Protein AF-A0AA90CMY5-F1 (afdb_monomer_lite)

pLDDT: mean 76.78, std 11.98, range [42.72, 90.81]

Foldseek 3Di:
DDVVLVVVVVVLVVVVVVVVVVVVVVQVVCCVPVVDDPPPPVNVVVVVVVVVVVSVVVNVVSVVVVVVVVPDPPD

Radius of gyration: 18.12 Å; chains: 1; bounding box: 39×22×56 Å

Sequence (75 aa):
MIPNLKACGHAMITALVNATLAVILMLLVEFAISGTFQLPAPYLWAGLVIWVVIFVAQFLRQRHLCRANEQPENH

Secondary structure (DSSP, 8-state):
--HHHHHHHHHHHHHHHHHHHHHHHHHHHHHHHHSS--S-HHHHHHHHHHHHHHHHHHHHHHHHHHHHTTS----

Structure (mmCIF, N/CA/C/O backbone):
data_AF-A0AA90CMY5-F1
#
_entry.id   AF-A0AA90CMY5-F1
#
loop_
_atom_site.group_PDB
_atom_site.id
_atom_site.type_symbol
_atom_site.label_atom_id
_atom_site.label_alt_id
_atom_site.label_comp_id
_atom_site.label_asym_id
_atom_site.label_entity_id
_atom_site.label_seq_id
_atom_site.pdbx_PDB_ins_code
_atom_site.Cartn_x
_atom_site.Cartn_y
_atom_site.Cartn_z
_atom_site.occupancy
_atom_site.B_iso_or_equiv
_atom_site.auth_seq_id
_atom_site.auth_comp_id
_atom_site.auth_asym_id
_atom_site.auth_atom_id
_atom_site.pdbx_PDB_model_num
ATOM 1 N N . MET A 1 1 ? 21.575 -3.987 -16.237 1.00 45.56 1 MET A N 1
ATOM 2 C CA . MET A 1 1 ? 21.148 -3.450 -14.923 1.00 45.56 1 MET A CA 1
ATOM 3 C C . MET A 1 1 ? 20.524 -2.089 -15.184 1.00 45.56 1 MET A C 1
ATOM 5 O O . MET A 1 1 ? 21.259 -1.151 -15.456 1.00 45.56 1 MET A O 1
ATOM 9 N N . ILE A 1 2 ? 19.192 -1.998 -15.245 1.00 49.66 2 ILE A N 1
ATOM 10 C CA . ILE A 1 2 ? 18.527 -0.774 -15.713 1.00 49.66 2 ILE A CA 1
ATOM 11 C C . ILE A 1 2 ? 18.189 0.130 -14.521 1.00 49.66 2 ILE A C 1
ATOM 13 O O . ILE A 1 2 ? 17.312 -0.218 -13.726 1.00 49.66 2 ILE A O 1
ATOM 17 N N . PRO A 1 3 ? 18.838 1.299 -14.385 1.00 55.78 3 PRO A N 1
ATOM 18 C CA . PRO A 1 3 ? 18.589 2.231 -13.283 1.00 55.78 3 PRO A CA 1
ATOM 19 C C . PRO A 1 3 ? 17.130 2.722 -13.244 1.00 55.78 3 PRO A C 1
ATOM 21 O O . PRO A 1 3 ? 16.599 2.975 -12.165 1.00 55.78 3 PRO A O 1
ATOM 24 N N . ASN A 1 4 ? 16.446 2.751 -14.394 1.00 60.16 4 ASN A N 1
ATOM 25 C CA . ASN A 1 4 ? 15.050 3.182 -14.515 1.00 60.16 4 ASN A CA 1
ATOM 26 C C . ASN A 1 4 ? 14.049 2.251 -13.812 1.00 60.16 4 ASN A C 1
ATOM 28 O O . ASN A 1 4 ? 13.102 2.746 -13.209 1.00 60.16 4 ASN A O 1
ATOM 32 N N . LEU A 1 5 ? 14.259 0.927 -13.808 1.00 61.84 5 LEU A N 1
ATOM 33 C CA . LEU A 1 5 ? 13.351 -0.005 -13.119 1.00 61.84 5 LEU A CA 1
ATOM 34 C C . LEU A 1 5 ? 13.432 0.180 -11.597 1.00 61.84 5 LEU A C 1
ATOM 36 O O . LEU A 1 5 ? 12.414 0.195 -10.904 1.00 61.84 5 LEU A O 1
ATOM 40 N N . LYS A 1 6 ? 14.652 0.366 -11.080 1.00 63.50 6 LYS A N 1
ATOM 41 C CA . LYS A 1 6 ? 14.880 0.615 -9.654 1.00 63.50 6 LYS A CA 1
ATOM 42 C C . LYS A 1 6 ? 14.321 1.977 -9.243 1.00 63.50 6 LYS A C 1
ATOM 44 O O . LYS A 1 6 ? 13.687 2.057 -8.200 1.00 63.50 6 LYS A O 1
ATOM 49 N N . ALA A 1 7 ? 14.492 3.012 -10.066 1.00 71.06 7 ALA A N 1
ATOM 50 C CA . ALA A 1 7 ? 13.946 4.345 -9.809 1.00 71.06 7 ALA A CA 1
ATOM 51 C C . ALA A 1 7 ? 12.408 4.375 -9.857 1.00 71.06 7 ALA A C 1
ATOM 53 O O . ALA A 1 7 ? 11.781 4.937 -8.962 1.00 71.06 7 ALA A O 1
ATOM 54 N N . CYS A 1 8 ? 11.794 3.720 -10.849 1.00 70.00 8 CYS A N 1
ATOM 55 C CA . CYS A 1 8 ? 10.338 3.649 -10.984 1.00 70.00 8 CYS A CA 1
ATOM 56 C C . CYS A 1 8 ? 9.709 2.860 -9.827 1.00 70.00 8 CYS A C 1
ATOM 58 O O . CYS A 1 8 ? 8.757 3.324 -9.204 1.00 70.00 8 CYS A O 1
ATOM 60 N N . GLY A 1 9 ? 10.322 1.731 -9.449 1.00 75.06 9 GLY A N 1
ATOM 61 C CA . GLY A 1 9 ? 9.930 0.981 -8.257 1.00 75.06 9 GLY A CA 1
ATOM 62 C C . GLY A 1 9 ? 10.076 1.803 -6.976 1.00 75.06 9 GLY A C 1
ATOM 63 O O . GLY A 1 9 ? 9.188 1.776 -6.130 1.00 75.06 9 GLY A O 1
ATOM 64 N N . HIS A 1 10 ? 11.148 2.589 -6.847 1.00 78.50 10 HIS A N 1
ATOM 65 C CA . HIS A 1 10 ? 11.349 3.440 -5.677 1.00 78.50 10 HIS A CA 1
ATOM 66 C C . HIS A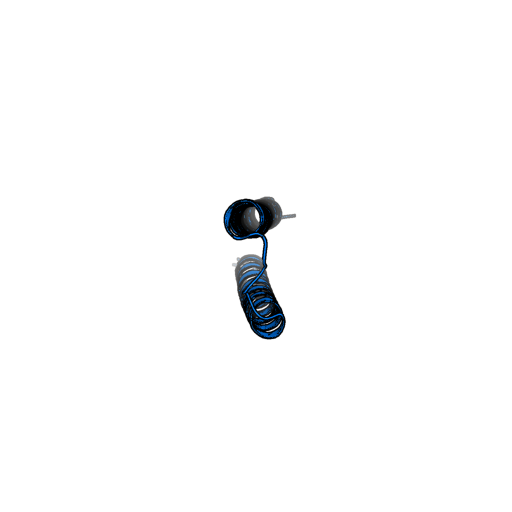 1 10 ? 10.291 4.542 -5.579 1.00 78.50 10 HIS A C 1
ATOM 68 O O . HIS A 1 10 ? 9.726 4.733 -4.508 1.00 78.50 10 HIS A O 1
ATOM 74 N N . ALA A 1 11 ? 9.977 5.219 -6.689 1.00 80.50 11 ALA A N 1
ATOM 75 C CA . ALA A 1 11 ? 8.926 6.233 -6.742 1.00 80.50 11 ALA A CA 1
ATOM 76 C C . ALA A 1 11 ? 7.544 5.636 -6.427 1.00 80.50 11 ALA A C 1
ATOM 78 O O . ALA A 1 11 ? 6.772 6.219 -5.668 1.00 80.50 11 ALA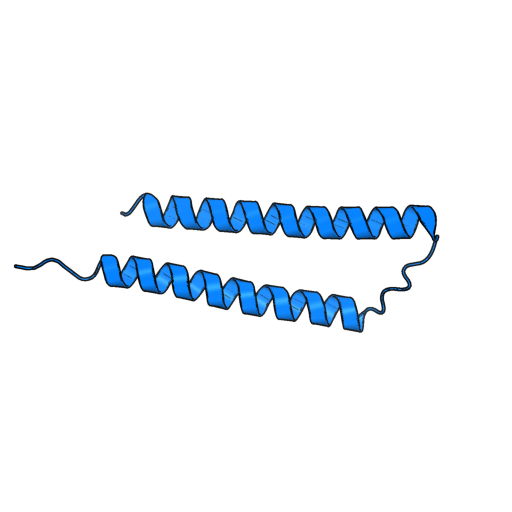 A O 1
ATOM 79 N N . MET A 1 12 ? 7.260 4.444 -6.954 1.00 78.56 12 MET A N 1
ATOM 80 C CA . MET A 1 12 ? 6.017 3.718 -6.703 1.00 78.56 12 MET A CA 1
ATOM 81 C C . MET A 1 12 ? 5.882 3.294 -5.232 1.00 78.56 12 MET A C 1
ATOM 83 O O . MET A 1 12 ? 4.819 3.479 -4.643 1.00 78.56 12 MET A O 1
ATOM 87 N N . ILE A 1 13 ? 6.956 2.794 -4.610 1.00 83.06 13 ILE A N 1
ATOM 88 C CA . ILE A 1 13 ? 6.987 2.470 -3.174 1.00 83.06 13 ILE A CA 1
ATOM 89 C C . ILE A 1 13 ? 6.841 3.739 -2.329 1.00 83.06 13 ILE A C 1
ATOM 91 O O . ILE A 1 13 ? 6.086 3.743 -1.364 1.00 83.06 13 ILE A O 1
ATOM 95 N N . THR A 1 14 ? 7.512 4.833 -2.688 1.00 85.75 14 THR A N 1
ATOM 96 C CA . THR A 1 14 ? 7.382 6.104 -1.965 1.00 85.75 14 THR A CA 1
ATOM 97 C C . THR A 1 14 ? 5.947 6.632 -2.016 1.00 85.75 14 THR A C 1
ATOM 99 O O . THR A 1 14 ? 5.404 7.026 -0.985 1.00 85.75 14 THR A O 1
ATOM 102 N N . ALA A 1 15 ? 5.300 6.591 -3.185 1.00 85.00 15 ALA A N 1
ATOM 103 C CA . ALA A 1 15 ? 3.897 6.973 -3.329 1.00 85.00 15 ALA A CA 1
ATOM 104 C C . ALA A 1 15 ? 2.968 6.067 -2.504 1.00 85.00 15 ALA A C 1
ATOM 106 O O . ALA A 1 15 ? 2.056 6.563 -1.843 1.00 85.00 15 ALA A O 1
ATOM 107 N N . LEU A 1 16 ? 3.237 4.756 -2.493 1.00 85.50 16 LEU A N 1
ATOM 108 C CA . LEU A 1 16 ? 2.513 3.774 -1.688 1.00 85.50 16 LEU A CA 1
ATOM 109 C C . LEU A 1 16 ? 2.603 4.099 -0.190 1.00 85.50 16 LEU A C 1
ATOM 111 O O . LEU A 1 16 ? 1.582 4.200 0.481 1.00 85.50 16 LEU A O 1
ATOM 115 N N . VAL A 1 17 ? 3.820 4.297 0.322 1.00 88.94 17 VAL A N 1
ATOM 116 C CA . VAL A 1 17 ? 4.066 4.604 1.737 1.00 88.94 17 VAL A CA 1
ATOM 117 C C . VAL A 1 17 ? 3.369 5.901 2.137 1.00 88.94 17 VAL A C 1
ATOM 119 O O . VAL A 1 17 ? 2.725 5.938 3.182 1.00 88.94 17 VAL A O 1
ATOM 122 N N . ASN A 1 18 ? 3.437 6.940 1.300 1.00 89.81 18 ASN A N 1
ATOM 123 C CA . ASN A 1 18 ? 2.775 8.212 1.578 1.00 89.81 18 ASN A CA 1
ATOM 124 C C . ASN A 1 18 ? 1.245 8.078 1.608 1.00 89.81 18 ASN A C 1
ATOM 126 O O . ASN A 1 18 ? 0.599 8.593 2.517 1.00 89.81 18 ASN A O 1
ATOM 130 N N . ALA A 1 19 ? 0.663 7.349 0.652 1.00 86.38 19 ALA A N 1
ATOM 131 C CA . ALA A 1 19 ? -0.773 7.087 0.633 1.00 86.38 19 ALA A CA 1
ATOM 132 C C . ALA A 1 19 ? -1.221 6.327 1.892 1.00 86.38 19 ALA A C 1
ATOM 134 O O . ALA A 1 19 ? -2.193 6.722 2.533 1.00 86.38 19 ALA A O 1
ATOM 135 N N . THR A 1 20 ? -0.483 5.288 2.295 1.00 86.94 20 THR A N 1
ATOM 136 C CA . THR A 1 20 ? -0.770 4.539 3.526 1.00 86.94 20 THR A CA 1
ATOM 137 C C . THR A 1 20 ? -0.660 5.424 4.766 1.00 86.94 20 THR A C 1
ATOM 139 O O . THR A 1 20 ? -1.535 5.378 5.629 1.00 86.94 20 THR A O 1
ATOM 142 N N . LEU A 1 21 ? 0.381 6.258 4.857 1.00 88.94 21 LEU A N 1
ATOM 143 C CA . LEU A 1 21 ? 0.565 7.182 5.977 1.00 88.94 21 LEU A CA 1
ATOM 144 C C . LEU A 1 21 ? -0.590 8.191 6.061 1.00 88.94 21 LEU A C 1
ATOM 146 O O . LEU A 1 21 ? -1.113 8.433 7.145 1.00 88.94 21 LEU A O 1
ATOM 150 N N . ALA A 1 22 ? -1.025 8.734 4.921 1.00 88.81 22 ALA A N 1
ATOM 151 C CA . ALA A 1 22 ? -2.157 9.652 4.847 1.00 88.81 22 ALA A CA 1
ATOM 152 C C . ALA A 1 22 ? -3.462 8.996 5.322 1.00 88.81 22 ALA A C 1
ATOM 154 O O . ALA A 1 22 ? -4.203 9.613 6.084 1.00 88.81 22 ALA A O 1
ATOM 155 N N . VAL A 1 23 ? -3.712 7.737 4.942 1.00 86.56 23 VAL A N 1
ATOM 156 C CA . VAL A 1 23 ? -4.859 6.967 5.451 1.00 86.56 23 VAL A CA 1
ATOM 157 C C . VAL A 1 23 ? -4.772 6.839 6.970 1.00 86.56 23 VAL A C 1
ATOM 159 O O . VAL A 1 23 ? -5.721 7.198 7.655 1.00 86.56 23 VAL A O 1
ATOM 162 N N . ILE A 1 24 ? -3.630 6.414 7.518 1.00 88.50 24 ILE A N 1
ATOM 163 C CA . ILE A 1 24 ? -3.442 6.290 8.975 1.00 88.50 24 ILE A CA 1
ATOM 164 C C . ILE A 1 24 ? -3.709 7.623 9.687 1.00 88.50 24 ILE A C 1
ATOM 166 O O . ILE A 1 24 ? -4.403 7.643 10.701 1.00 88.50 24 ILE A O 1
ATOM 170 N N . LEU A 1 25 ? -3.191 8.735 9.160 1.00 89.12 25 LEU A N 1
ATOM 171 C CA . LEU A 1 25 ? -3.408 10.063 9.736 1.00 89.12 25 LEU A CA 1
ATOM 172 C C . LEU A 1 25 ? -4.884 10.472 9.702 1.00 89.12 25 LEU A C 1
ATOM 174 O O . LEU A 1 25 ? -5.394 10.966 10.703 1.00 89.12 25 LEU A O 1
ATOM 178 N N . MET A 1 26 ? -5.579 10.237 8.589 1.00 86.44 26 MET A N 1
ATOM 179 C CA . MET A 1 26 ? -7.008 10.535 8.456 1.00 86.44 26 MET A CA 1
ATOM 180 C C . MET A 1 26 ? -7.835 9.744 9.476 1.00 86.44 26 MET A C 1
ATOM 182 O O . MET A 1 26 ? -8.685 10.305 10.163 1.00 86.44 26 MET A O 1
ATOM 186 N N . LEU A 1 27 ? -7.503 8.463 9.643 1.00 83.06 27 LEU A N 1
ATOM 187 C CA . LEU A 1 27 ? -8.113 7.572 10.622 1.00 83.06 27 LEU A CA 1
ATOM 188 C C . LEU A 1 27 ? -7.839 8.020 12.074 1.00 83.06 27 LEU A C 1
ATOM 190 O O . LEU A 1 27 ? -8.747 8.026 12.902 1.00 83.06 27 LEU A O 1
ATOM 194 N N . LEU A 1 28 ? -6.610 8.446 12.390 1.00 85.81 28 LEU A N 1
ATOM 195 C CA . LEU A 1 28 ? -6.263 9.004 13.705 1.00 85.81 28 LEU A CA 1
ATOM 196 C C . LEU A 1 28 ? -7.014 10.308 14.003 1.00 85.81 28 LEU A C 1
ATOM 198 O O . LEU A 1 28 ? -7.441 10.515 15.138 1.00 85.81 28 LEU A O 1
ATOM 202 N N . VAL A 1 29 ? -7.187 11.177 13.003 1.00 86.44 29 VAL A N 1
ATOM 203 C CA . VAL A 1 29 ? -7.954 12.424 13.140 1.00 86.44 29 VAL A CA 1
ATOM 204 C C . VAL A 1 29 ? -9.428 12.129 13.402 1.00 86.44 29 VAL A C 1
ATOM 206 O O . VAL A 1 29 ? -9.995 12.693 14.336 1.00 86.44 29 VAL A O 1
ATOM 209 N N . GLU A 1 30 ? -10.043 11.218 12.643 1.00 80.19 30 GLU A N 1
ATOM 210 C CA . GLU A 1 30 ? -11.432 10.813 12.895 1.00 80.19 30 GLU A CA 1
ATOM 211 C C . GLU A 1 30 ? -11.610 10.231 14.300 1.00 80.19 30 GLU A C 1
ATOM 213 O O . GLU A 1 30 ? -12.573 10.567 14.988 1.00 80.19 30 GLU A O 1
ATOM 218 N N . PHE A 1 31 ? -10.657 9.424 14.768 1.00 80.31 31 PHE A N 1
ATOM 219 C CA . PHE A 1 31 ? -10.676 8.897 16.129 1.00 80.31 31 PHE A CA 1
ATOM 220 C C . PHE A 1 31 ? -10.573 9.986 17.197 1.00 80.31 31 PHE A C 1
ATOM 222 O O . PHE A 1 31 ? -11.317 9.957 18.174 1.00 80.31 31 PHE A O 1
ATOM 229 N N . ALA A 1 32 ? -9.671 10.952 17.010 1.00 82.75 32 ALA A N 1
ATOM 230 C CA . ALA A 1 32 ? -9.470 12.045 17.955 1.00 82.75 32 ALA A CA 1
ATOM 231 C C . ALA A 1 32 ? -10.700 12.964 18.065 1.00 82.75 32 ALA A C 1
ATOM 233 O O . ALA A 1 32 ? -10.959 13.497 19.141 1.00 82.75 32 ALA A O 1
ATOM 234 N N . ILE A 1 33 ? -11.453 13.141 16.972 1.00 83.38 33 ILE A N 1
ATOM 235 C CA . ILE A 1 33 ? -12.647 13.999 16.935 1.00 83.38 33 ILE A CA 1
ATOM 236 C C . ILE A 1 33 ? -13.890 13.243 17.420 1.00 83.38 33 ILE A C 1
ATOM 238 O O . ILE A 1 33 ? -14.606 13.730 18.291 1.00 83.38 33 ILE A O 1
ATOM 242 N N . SER A 1 34 ? -14.159 12.059 16.864 1.00 80.12 34 SER A N 1
ATOM 243 C CA . SER A 1 34 ? -15.414 11.327 17.090 1.00 80.12 34 SER A CA 1
ATOM 244 C C . SER A 1 34 ? -15.357 10.361 18.277 1.00 80.12 34 SER A C 1
ATOM 246 O O . SER A 1 34 ? -16.391 9.832 18.680 1.00 80.12 34 SER A O 1
ATOM 248 N N . GLY A 1 35 ? -14.168 10.061 18.814 1.00 72.00 35 GLY A N 1
ATOM 249 C CA . GLY A 1 35 ? -13.960 9.103 19.911 1.00 72.00 35 GLY A CA 1
ATOM 250 C C . GLY A 1 35 ? -14.291 7.643 19.565 1.00 72.00 35 GLY A C 1
ATOM 251 O O . GLY A 1 35 ? -14.102 6.751 20.390 1.00 72.00 35 GLY A O 1
ATOM 252 N N . THR A 1 36 ? -14.780 7.377 18.350 1.00 71.31 36 THR A N 1
ATOM 253 C CA . THR A 1 36 ? -15.172 6.053 17.860 1.00 71.31 36 THR A CA 1
ATOM 254 C C . THR A 1 36 ? -14.757 5.902 16.398 1.00 71.31 36 THR A C 1
ATOM 256 O O . THR A 1 36 ? -14.863 6.841 15.611 1.00 71.31 36 THR A O 1
ATOM 259 N N . PHE A 1 37 ? -14.299 4.709 16.019 1.00 67.38 37 PHE A N 1
ATOM 260 C CA . PHE A 1 37 ? -14.123 4.340 14.617 1.00 67.38 37 PHE A CA 1
ATOM 261 C C . PHE A 1 37 ? -15.434 3.751 14.099 1.00 67.38 37 PHE A C 1
ATOM 263 O O . PHE A 1 37 ? -15.691 2.561 14.270 1.00 67.38 37 PHE A O 1
ATOM 270 N N . GLN A 1 38 ? -16.272 4.568 13.458 1.00 63.41 38 GLN A N 1
ATOM 271 C CA . GLN A 1 38 ? -17.471 4.064 12.774 1.00 63.41 38 GLN A CA 1
ATOM 272 C C . GLN A 1 38 ? -17.173 3.455 11.398 1.00 63.41 38 GLN A C 1
ATOM 274 O O . GLN A 1 38 ? -18.096 3.005 10.725 1.00 63.41 38 GLN A O 1
ATOM 279 N N . LEU A 1 39 ? -15.906 3.407 10.978 1.00 65.75 39 LEU A N 1
ATOM 280 C CA . LEU A 1 39 ? -15.485 2.655 9.800 1.00 65.75 39 LEU A CA 1
ATOM 281 C C . LEU A 1 39 ? -15.572 1.161 10.117 1.00 65.75 39 LEU A C 1
ATOM 283 O O . LEU A 1 39 ? -14.750 0.650 10.885 1.00 65.75 39 LEU A O 1
ATOM 287 N N . PRO A 1 40 ? -16.548 0.431 9.553 1.00 72.75 40 PRO A N 1
ATOM 288 C CA . PRO A 1 40 ? -16.705 -0.970 9.880 1.00 72.75 40 PRO A CA 1
ATOM 289 C C . PRO A 1 40 ? -15.475 -1.715 9.364 1.00 72.75 40 PRO A C 1
ATOM 291 O O . PRO A 1 40 ? -15.094 -1.555 8.202 1.00 72.75 40 PRO A O 1
ATOM 294 N N . ALA A 1 41 ? -14.884 -2.566 10.206 1.00 73.81 41 ALA A N 1
ATOM 295 C CA . ALA A 1 41 ? -13.767 -3.441 9.850 1.00 73.81 41 ALA A CA 1
ATOM 296 C C . ALA A 1 41 ? -13.853 -4.056 8.431 1.00 73.81 41 ALA A C 1
ATOM 298 O O . ALA A 1 41 ? -12.835 -4.036 7.737 1.00 73.81 41 ALA A O 1
ATOM 299 N N . PRO A 1 42 ? -15.015 -4.539 7.932 1.00 79.81 42 PRO A N 1
ATOM 300 C CA . PRO A 1 42 ? -15.100 -5.057 6.565 1.00 79.81 42 PRO A CA 1
ATOM 301 C C . PRO A 1 42 ? -14.791 -4.025 5.469 1.00 79.81 42 PRO A C 1
ATOM 303 O O . PRO A 1 42 ? -14.220 -4.403 4.451 1.00 79.81 42 PRO A O 1
ATOM 306 N N . TYR A 1 43 ? -15.101 -2.739 5.655 1.00 79.00 43 TYR A N 1
ATOM 307 C CA . TYR A 1 43 ? -14.774 -1.698 4.671 1.00 79.00 43 TYR A CA 1
ATOM 308 C C . TYR A 1 43 ? -13.279 -1.385 4.640 1.00 79.00 43 TYR A C 1
ATOM 310 O O . TYR A 1 43 ? -12.725 -1.187 3.560 1.00 79.00 43 TYR A O 1
ATOM 318 N N . LEU A 1 44 ? -12.609 -1.405 5.797 1.00 81.94 44 LEU A N 1
ATOM 319 C CA . LEU A 1 44 ? -11.151 -1.268 5.857 1.00 81.94 44 LEU A CA 1
ATOM 320 C C . LEU A 1 44 ? -10.467 -2.442 5.153 1.00 81.94 44 LEU A C 1
ATOM 322 O O . LEU A 1 44 ? -9.569 -2.234 4.339 1.00 81.94 44 LEU A O 1
ATOM 326 N N . TRP A 1 45 ? -10.935 -3.667 5.406 1.00 81.56 45 TRP A N 1
ATOM 327 C CA . TRP A 1 45 ? -10.436 -4.859 4.722 1.00 81.56 45 TRP A CA 1
ATOM 328 C C . TRP A 1 45 ? -10.692 -4.813 3.216 1.00 81.56 45 TRP A C 1
ATOM 330 O O . TRP A 1 45 ? -9.779 -5.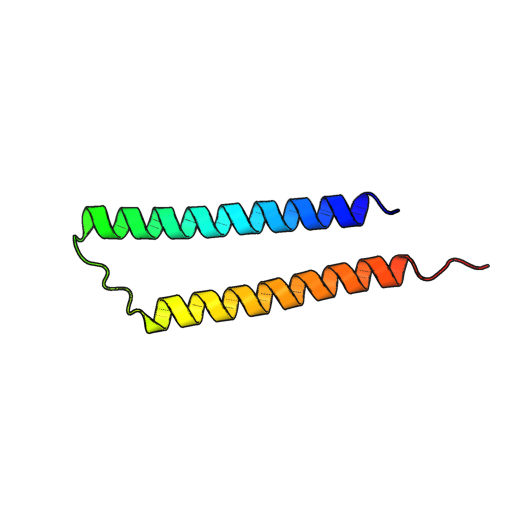089 2.441 1.00 81.56 45 TRP A O 1
ATOM 340 N N . ALA A 1 46 ? -11.892 -4.414 2.788 1.00 86.88 46 ALA A N 1
ATOM 341 C CA . ALA A 1 46 ? -12.215 -4.262 1.374 1.00 86.88 46 ALA A CA 1
ATOM 342 C C . ALA A 1 46 ? -11.302 -3.228 0.698 1.00 86.88 46 ALA A C 1
ATOM 344 O O . ALA A 1 46 ? -10.694 -3.530 -0.327 1.00 86.88 46 ALA A O 1
ATOM 345 N N . GLY A 1 47 ? -11.142 -2.043 1.296 1.00 86.38 47 GLY A N 1
ATOM 346 C CA . GLY A 1 47 ? -10.256 -0.998 0.782 1.00 86.38 47 GLY A CA 1
ATOM 347 C C . GLY A 1 47 ? -8.801 -1.459 0.684 1.00 86.38 47 GLY A C 1
ATOM 348 O O . GLY A 1 47 ? -8.161 -1.250 -0.346 1.00 86.38 47 GLY A O 1
ATOM 349 N N . LEU A 1 48 ? -8.301 -2.156 1.709 1.00 85.50 48 LEU A N 1
ATOM 350 C CA . LEU A 1 48 ? -6.939 -2.689 1.733 1.00 85.50 48 LEU A CA 1
ATOM 351 C C . LEU A 1 48 ? -6.730 -3.739 0.636 1.00 85.50 48 LEU A C 1
ATOM 353 O O . LEU A 1 48 ? -5.757 -3.654 -0.110 1.00 85.50 48 LEU A O 1
ATOM 357 N N . VAL A 1 49 ? -7.650 -4.694 0.484 1.00 89.19 49 VAL A N 1
ATOM 358 C CA . VAL A 1 49 ? -7.553 -5.737 -0.550 1.00 89.19 49 VAL A CA 1
ATOM 359 C C . VAL A 1 49 ? -7.608 -5.128 -1.950 1.00 89.19 49 VAL A C 1
ATOM 361 O O . VAL A 1 49 ? -6.764 -5.457 -2.782 1.00 89.19 49 VAL A O 1
ATOM 364 N N . ILE A 1 50 ? -8.545 -4.209 -2.209 1.00 90.06 50 ILE A N 1
ATOM 365 C CA . ILE A 1 50 ? -8.651 -3.512 -3.502 1.00 90.06 50 ILE A CA 1
ATOM 366 C C . ILE A 1 50 ? -7.344 -2.781 -3.809 1.00 90.06 50 ILE A C 1
ATOM 368 O O . ILE A 1 50 ? -6.799 -2.904 -4.906 1.00 90.06 50 ILE A O 1
ATOM 372 N N . TRP A 1 51 ? -6.806 -2.060 -2.828 1.00 85.19 51 TRP A N 1
ATOM 373 C CA . TRP A 1 51 ? -5.562 -1.324 -2.981 1.00 85.19 51 TRP A CA 1
ATOM 374 C C . TRP A 1 51 ? -4.367 -2.242 -3.258 1.00 85.19 51 TRP A C 1
ATOM 376 O O . TRP A 1 51 ? -3.605 -1.970 -4.184 1.00 85.19 51 TRP A O 1
ATOM 386 N N . VAL A 1 52 ? -4.235 -3.364 -2.540 1.00 85.25 52 VAL A N 1
ATOM 387 C CA . VAL A 1 52 ? -3.179 -4.362 -2.787 1.00 85.25 52 VAL A CA 1
ATOM 388 C C . VAL A 1 52 ? -3.300 -4.942 -4.194 1.00 85.25 52 VAL A C 1
ATOM 390 O O . VAL A 1 52 ? -2.301 -5.016 -4.907 1.00 85.25 52 VAL A O 1
ATOM 393 N N . VAL A 1 53 ? -4.505 -5.317 -4.628 1.00 90.81 53 VAL A N 1
ATOM 394 C CA . VAL A 1 53 ? -4.729 -5.893 -5.962 1.00 90.81 53 VAL A CA 1
ATOM 395 C C . VAL A 1 53 ? -4.365 -4.892 -7.058 1.00 90.81 53 VAL A C 1
ATOM 397 O O . VAL A 1 53 ? -3.618 -5.244 -7.973 1.00 90.81 53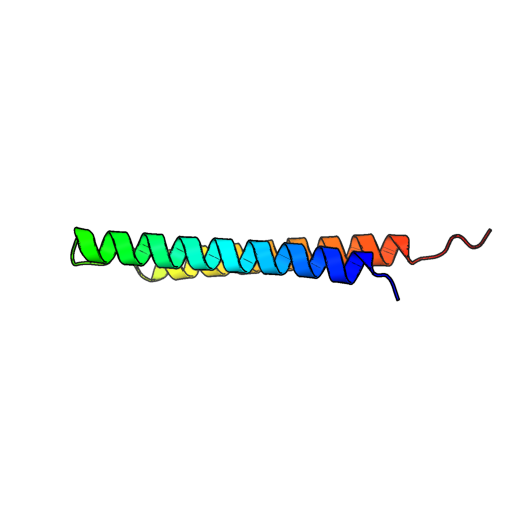 VAL A O 1
ATOM 400 N N . ILE A 1 54 ? -4.828 -3.640 -6.955 1.00 88.31 54 ILE A N 1
ATOM 401 C CA . ILE A 1 54 ? -4.487 -2.583 -7.918 1.0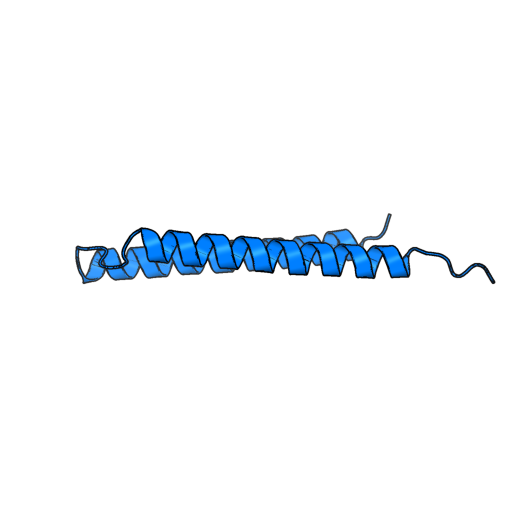0 88.31 54 ILE A CA 1
ATOM 402 C C . ILE A 1 54 ? -2.980 -2.337 -7.908 1.00 88.31 54 ILE A C 1
ATOM 404 O O . ILE A 1 54 ? -2.362 -2.280 -8.969 1.00 88.31 54 ILE A O 1
ATOM 408 N N . PHE A 1 55 ? -2.366 -2.229 -6.730 1.00 84.00 55 PHE A N 1
ATOM 409 C CA . PHE A 1 55 ? -0.936 -1.987 -6.616 1.00 84.00 55 PHE A CA 1
ATOM 410 C C . PHE A 1 55 ? -0.112 -3.098 -7.269 1.00 84.00 55 PHE A C 1
ATOM 412 O O . PHE A 1 55 ? 0.761 -2.814 -8.088 1.00 84.00 55 PHE A O 1
ATOM 419 N N . VAL A 1 56 ? -0.416 -4.362 -6.961 1.00 85.25 56 VAL A N 1
ATOM 420 C CA . VAL A 1 56 ? 0.268 -5.522 -7.543 1.00 85.25 56 VAL A CA 1
ATOM 421 C C . VAL A 1 56 ? 0.060 -5.563 -9.055 1.00 85.25 56 VAL A C 1
ATOM 423 O O . VAL A 1 56 ? 1.026 -5.759 -9.789 1.00 85.25 56 VAL A O 1
ATOM 426 N N . ALA A 1 57 ? -1.156 -5.312 -9.546 1.00 87.69 57 ALA A N 1
ATOM 427 C CA . ALA A 1 57 ? -1.434 -5.262 -10.980 1.00 87.69 57 ALA A CA 1
ATOM 428 C C . ALA A 1 57 ? -0.627 -4.158 -11.687 1.00 87.69 57 ALA A C 1
ATOM 430 O O . ALA A 1 57 ? 0.022 -4.416 -12.704 1.00 87.69 57 ALA A O 1
ATOM 431 N N . GLN A 1 58 ? -0.603 -2.946 -11.127 1.00 83.62 58 GLN A N 1
ATOM 432 C CA . GLN A 1 58 ? 0.139 -1.810 -11.678 1.00 83.62 58 GLN A CA 1
ATOM 433 C C . GLN A 1 58 ? 1.655 -2.047 -11.619 1.00 83.62 58 GLN A C 1
ATOM 435 O O . GLN A 1 58 ? 2.363 -1.731 -12.576 1.00 83.62 58 GLN A O 1
ATOM 440 N N . PHE A 1 59 ? 2.150 -2.672 -10.549 1.00 83.19 59 PHE A N 1
ATOM 441 C CA . PHE A 1 59 ? 3.560 -3.019 -10.391 1.00 83.19 59 PHE A CA 1
ATOM 442 C C . PHE A 1 59 ? 3.990 -4.096 -11.391 1.00 83.19 59 PHE A C 1
ATOM 444 O O . PHE A 1 59 ? 5.016 -3.959 -12.058 1.00 83.19 59 PHE A O 1
ATOM 451 N N . LEU A 1 60 ? 3.191 -5.156 -11.551 1.00 82.25 60 LEU A N 1
ATOM 452 C CA . LEU A 1 60 ? 3.444 -6.204 -12.540 1.00 82.25 60 LEU A CA 1
ATOM 453 C C . LEU A 1 60 ? 3.399 -5.650 -13.962 1.00 82.25 60 LEU A C 1
ATOM 455 O O . LEU A 1 60 ? 4.249 -6.010 -14.775 1.00 82.25 60 LEU A O 1
ATOM 459 N N . ARG A 1 61 ? 2.470 -4.733 -14.252 1.00 84.25 61 ARG A N 1
ATOM 460 C CA . ARG A 1 61 ? 2.402 -4.042 -15.541 1.00 84.25 61 ARG A CA 1
ATOM 461 C C . ARG A 1 61 ? 3.652 -3.205 -15.796 1.00 84.25 61 ARG A C 1
ATOM 463 O O . ARG A 1 61 ? 4.243 -3.339 -16.863 1.00 84.25 61 ARG A O 1
ATOM 470 N N . GLN A 1 62 ? 4.088 -2.390 -14.833 1.00 77.25 62 GLN A N 1
ATOM 471 C CA . GLN A 1 62 ? 5.334 -1.628 -14.967 1.00 77.25 62 GLN A CA 1
ATOM 472 C C . GLN A 1 62 ? 6.540 -2.550 -15.159 1.00 77.25 62 GLN A C 1
ATOM 474 O O . GLN A 1 62 ? 7.359 -2.319 -16.046 1.00 77.25 62 GLN A O 1
ATOM 479 N N . ARG A 1 63 ? 6.612 -3.651 -14.405 1.00 76.69 63 ARG A N 1
ATOM 480 C CA . ARG A 1 63 ? 7.665 -4.657 -14.564 1.00 76.69 63 ARG A CA 1
ATOM 481 C C . ARG A 1 63 ? 7.642 -5.299 -15.951 1.00 76.69 63 ARG A C 1
ATOM 483 O O . ARG A 1 63 ? 8.703 -5.495 -16.533 1.00 76.69 63 ARG A O 1
ATOM 490 N N . HIS A 1 64 ? 6.465 -5.630 -16.476 1.00 79.44 64 HIS A N 1
ATOM 491 C CA . HIS A 1 64 ? 6.320 -6.208 -17.810 1.00 79.44 64 HIS A CA 1
ATOM 492 C C . HIS A 1 64 ? 6.743 -5.219 -18.900 1.00 79.44 64 HIS A C 1
ATOM 494 O O . HIS A 1 64 ? 7.471 -5.601 -19.806 1.00 79.44 64 HIS A O 1
ATOM 500 N N . LEU A 1 65 ? 6.339 -3.949 -18.797 1.00 75.19 65 LEU A N 1
ATOM 501 C CA . LEU A 1 65 ? 6.732 -2.901 -19.745 1.00 75.19 65 LEU A CA 1
ATOM 502 C C . LEU A 1 65 ? 8.247 -2.690 -19.762 1.00 75.19 65 LEU A C 1
ATOM 504 O O . LEU A 1 65 ? 8.846 -2.646 -20.831 1.00 75.19 65 LEU A O 1
ATOM 508 N N . CYS A 1 66 ? 8.882 -2.631 -18.592 1.00 71.00 66 CYS A N 1
ATOM 509 C CA . CYS A 1 66 ? 10.334 -2.522 -18.525 1.00 71.00 66 CYS A CA 1
ATOM 510 C C . CYS A 1 66 ? 11.043 -3.765 -19.086 1.00 71.00 66 CYS A C 1
ATOM 512 O O . CYS A 1 66 ? 12.002 -3.605 -19.830 1.00 71.00 66 CYS A O 1
ATOM 514 N N . ARG A 1 67 ? 10.541 -4.979 -18.808 1.00 68.88 67 ARG A N 1
ATOM 515 C CA . ARG A 1 67 ? 11.100 -6.222 -19.374 1.00 68.88 67 ARG A CA 1
ATOM 516 C C . ARG A 1 67 ? 10.898 -6.342 -20.886 1.00 68.88 67 ARG A C 1
ATOM 518 O O . ARG A 1 67 ? 11.760 -6.890 -21.558 1.00 68.88 67 ARG A O 1
ATOM 525 N N . ALA A 1 68 ? 9.781 -5.849 -21.422 1.00 68.69 68 ALA A N 1
ATOM 526 C CA . ALA A 1 68 ? 9.530 -5.817 -22.863 1.00 68.69 68 ALA A CA 1
ATOM 527 C C . ALA A 1 68 ? 10.486 -4.851 -23.578 1.00 68.69 68 ALA A C 1
ATOM 529 O O . ALA A 1 68 ? 10.956 -5.159 -24.664 1.00 68.69 68 ALA A O 1
ATOM 530 N N . ASN A 1 69 ? 10.834 -3.734 -22.932 1.00 63.22 69 ASN A 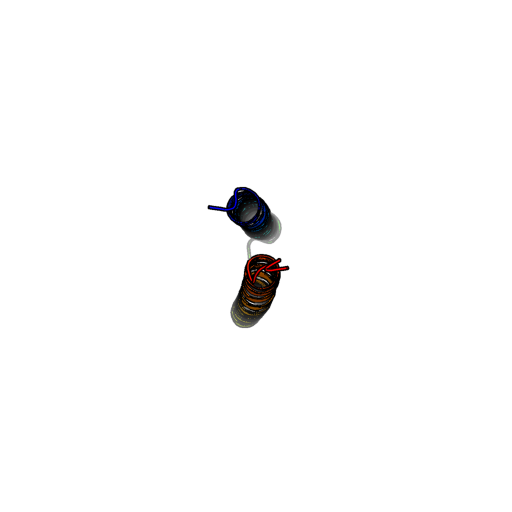N 1
ATOM 531 C CA . ASN A 1 69 ? 11.839 -2.789 -23.426 1.00 63.22 69 ASN A CA 1
ATOM 532 C C . ASN A 1 69 ? 13.287 -3.314 -23.283 1.00 63.22 69 ASN A C 1
ATOM 534 O O . ASN A 1 69 ? 14.209 -2.728 -23.837 1.00 63.22 69 ASN A O 1
ATOM 538 N N . GLU A 1 70 ? 13.496 -4.390 -22.513 1.00 62.69 70 GLU A N 1
ATOM 539 C CA . GLU A 1 70 ? 14.768 -5.124 -22.391 1.00 62.69 70 GLU A CA 1
ATOM 540 C C . GLU A 1 70 ? 14.931 -6.226 -23.450 1.00 62.69 70 GLU A C 1
ATOM 542 O O . GLU A 1 70 ? 16.032 -6.753 -23.613 1.00 62.69 70 GLU A O 1
ATOM 547 N N . GLN A 1 71 ? 13.861 -6.600 -24.159 1.00 57.78 71 GLN A N 1
ATOM 548 C CA . GLN A 1 71 ? 13.913 -7.605 -25.218 1.00 57.78 71 GLN A CA 1
ATOM 549 C C . GLN A 1 71 ? 14.337 -6.922 -26.536 1.00 57.78 71 GLN A C 1
ATOM 551 O O . GLN A 1 71 ? 13.819 -5.859 -26.865 1.00 57.78 71 GLN A O 1
ATOM 556 N N . PRO A 1 72 ? 15.336 -7.461 -27.251 1.00 53.41 72 PRO A N 1
ATOM 557 C CA . PRO A 1 72 ? 16.456 -6.663 -27.734 1.00 53.41 72 PRO A CA 1
ATOM 558 C C . PRO A 1 72 ? 16.212 -5.998 -29.087 1.00 53.41 72 PRO A C 1
ATOM 560 O O . PRO A 1 72 ? 15.693 -6.609 -30.021 1.00 53.41 72 PRO A O 1
ATOM 563 N N . GLU A 1 73 ? 16.764 -4.793 -29.200 1.00 54.84 73 GLU A N 1
ATOM 564 C CA . GLU A 1 73 ? 17.281 -4.185 -30.425 1.00 54.84 73 GLU A CA 1
ATOM 565 C C . GLU A 1 73 ? 18.464 -5.027 -30.966 1.00 54.84 73 GLU A C 1
ATOM 567 O O . GLU A 1 73 ? 19.613 -4.604 -30.978 1.00 54.84 73 GLU A O 1
ATOM 572 N N . ASN A 1 74 ? 18.200 -6.284 -31.343 1.00 47.97 74 ASN A N 1
ATOM 573 C CA . ASN A 1 74 ? 19.077 -7.046 -32.229 1.00 47.97 74 ASN A CA 1
ATOM 574 C C . ASN A 1 74 ? 18.666 -6.704 -33.663 1.00 47.97 74 ASN A C 1
ATOM 576 O O . ASN A 1 74 ? 17.864 -7.424 -34.262 1.00 47.97 74 ASN A O 1
ATOM 580 N N . HIS A 1 75 ? 19.194 -5.604 -34.194 1.00 42.72 75 HIS A N 1
ATOM 581 C CA . HIS A 1 75 ? 19.369 -5.457 -35.632 1.00 42.72 75 HIS A CA 1
ATOM 582 C C . HIS A 1 75 ? 20.785 -4.977 -35.943 1.00 42.72 75 HIS A C 1
ATOM 584 O O . HIS A 1 75 ? 21.284 -4.098 -35.211 1.00 42.72 75 HIS A O 1
#